Protein AF-A0A1W6LBA7-F1 (afdb_monomer)

Mean predicted aligned error: 5.22 Å

Secondary structure (DSSP, 8-state):
-HHHHHHHHHTS-GGGGGGGHHHHHHHHHHHHHHHHHHHTT-S-TTT--HHHHS-GGGTHHHHHHHHHHHHHT-GGGHHHHHHHHHSS-HHHHHH--GGGGGTT-HHHHHHHHHHTT-HHHHHHHHGGGSTTHHHHHHHHHHHHHHHHHT-

Radius of gyration: 15.7 Å; Cα contacts (8 Å, |Δi|>4): 133; chains: 1; bounding box: 44×26×38 Å

Solvent-accessible surface area (backbone atoms only — not comparable to full-atom values): 8494 Å² total; per-residue (Å²): 110,70,71,60,52,48,52,55,58,72,68,54,54,70,96,50,28,60,83,41,45,73,58,44,54,53,51,38,54,53,41,50,51,51,48,37,33,61,75,66,64,68,51,50,81,89,74,52,55,70,74,63,79,75,34,76,78,60,67,50,46,44,57,53,38,37,48,40,48,15,70,48,26,52,55,85,52,30,68,60,51,51,44,48,36,75,71,56,47,69,69,51,31,74,71,48,62,72,67,40,56,34,41,49,36,40,60,55,25,33,54,50,30,46,76,74,65,39,50,71,63,19,59,75,47,44,74,49,59,45,92,68,41,67,61,50,50,51,53,52,49,54,50,51,49,39,68,76,68,64,117

Nearest PDB structures (foldseek):
  5d08-assembly2_B  TM=4.382E-01  e=1.424E+00  Bacillus subtilis subsp. subtilis str. 168
  5n3u-assembly1_B-2  TM=2.820E-01  e=9.079E-01  Nostoc sp. PCC 7120 = FACHB-418
  6vj5-assembly1_B  TM=2.397E-01  e=8.628E+00  Mycobacterium tuberculosis H37Rv

Structure (mmCIF, N/CA/C/O backbone):
data_AF-A0A1W6LBA7-F1
#
_entry.id   AF-A0A1W6LBA7-F1
#
loop_
_atom_site.group_PDB
_atom_site.id
_atom_site.type_symbol
_atom_site.label_atom_id
_atom_site.label_alt_id
_atom_site.label_comp_id
_atom_site.label_asym_id
_atom_site.label_entity_id
_atom_site.label_seq_id
_atom_site.pdbx_PDB_ins_code
_atom_site.Cartn_x
_atom_site.Cartn_y
_atom_site.Cartn_z
_atom_site.occupancy
_atom_site.B_iso_or_equiv
_atom_site.auth_seq_id
_atom_site.auth_comp_id
_atom_site.auth_asym_id
_atom_site.auth_atom_id
_atom_site.pdbx_PDB_model_num
ATOM 1 N N . MET A 1 1 ? 16.069 -7.058 -12.831 1.00 74.75 1 MET A N 1
ATOM 2 C CA . MET A 1 1 ? 15.955 -5.875 -13.707 1.00 74.75 1 MET A CA 1
ATOM 3 C C . MET A 1 1 ? 14.631 -5.160 -13.449 1.00 74.75 1 MET A C 1
ATOM 5 O O . MET A 1 1 ? 13.606 -5.846 -13.461 1.00 74.75 1 MET A O 1
ATOM 9 N N . PRO A 1 2 ? 14.637 -3.833 -13.223 1.00 75.25 2 PRO A N 1
ATOM 10 C CA . PRO A 1 2 ? 13.436 -3.011 -13.005 1.00 75.25 2 PRO A CA 1
ATOM 11 C C . PRO A 1 2 ? 12.366 -3.164 -14.095 1.00 75.25 2 PRO A C 1
ATOM 13 O O . PRO A 1 2 ? 11.195 -3.363 -13.784 1.00 75.25 2 PRO A O 1
ATOM 16 N N . ALA A 1 3 ? 12.764 -3.221 -15.369 1.00 79.38 3 ALA A N 1
ATOM 17 C CA . ALA A 1 3 ? 11.848 -3.418 -16.499 1.00 79.38 3 ALA A CA 1
ATOM 18 C C . ALA A 1 3 ? 11.015 -4.713 -16.414 1.00 79.38 3 ALA A C 1
ATOM 20 O O . ALA A 1 3 ? 9.827 -4.727 -16.743 1.00 79.38 3 ALA A O 1
ATOM 21 N N . THR A 1 4 ? 11.610 -5.811 -15.936 1.00 85.75 4 THR A N 1
ATOM 22 C CA . THR A 1 4 ? 10.893 -7.081 -15.744 1.00 85.75 4 THR A CA 1
ATOM 23 C C . THR A 1 4 ? 9.859 -6.969 -14.627 1.00 85.75 4 THR A C 1
ATOM 25 O O . THR A 1 4 ? 8.751 -7.482 -14.771 1.00 85.75 4 THR A O 1
ATOM 28 N N . ARG A 1 5 ? 10.194 -6.275 -13.532 1.00 89.19 5 ARG A N 1
ATOM 29 C CA . ARG A 1 5 ? 9.278 -6.057 -12.404 1.00 89.19 5 ARG A CA 1
ATOM 30 C C . ARG A 1 5 ? 8.142 -5.107 -12.777 1.00 89.19 5 ARG A C 1
ATOM 32 O O . ARG A 1 5 ? 6.995 -5.442 -12.510 1.00 89.19 5 ARG A O 1
ATOM 39 N N . LYS A 1 6 ? 8.425 -4.022 -13.510 1.00 86.12 6 LYS A N 1
ATOM 40 C CA . LYS A 1 6 ? 7.408 -3.129 -14.098 1.00 86.12 6 LYS A CA 1
ATOM 41 C C . LYS A 1 6 ? 6.405 -3.909 -14.942 1.00 86.12 6 LYS A C 1
ATOM 43 O O . LYS A 1 6 ? 5.200 -3.780 -14.753 1.00 86.12 6 LYS A O 1
ATOM 48 N N . ARG A 1 7 ? 6.893 -4.776 -15.836 1.00 88.19 7 ARG A N 1
ATOM 49 C CA . ARG A 1 7 ? 6.035 -5.634 -16.667 1.00 88.19 7 ARG A CA 1
ATOM 50 C C . ARG A 1 7 ? 5.183 -6.587 -15.829 1.00 88.19 7 ARG A C 1
ATOM 52 O O . ARG A 1 7 ? 4.013 -6.763 -16.141 1.00 88.19 7 ARG A O 1
ATOM 59 N N . ALA A 1 8 ? 5.759 -7.184 -14.786 1.00 91.25 8 ALA A N 1
ATOM 60 C CA . ALA A 1 8 ? 5.025 -8.059 -13.876 1.00 91.25 8 ALA A CA 1
ATOM 61 C C . ALA A 1 8 ? 3.930 -7.298 -13.108 1.00 91.25 8 ALA A C 1
ATOM 63 O O . ALA A 1 8 ? 2.798 -7.765 -13.070 1.00 91.25 8 ALA A O 1
ATOM 64 N N . LEU A 1 9 ? 4.234 -6.111 -12.569 1.00 90.88 9 LEU A N 1
ATOM 65 C CA . LEU A 1 9 ? 3.270 -5.252 -11.870 1.00 90.88 9 LEU A CA 1
ATOM 66 C C . LEU A 1 9 ? 2.128 -4.800 -12.786 1.00 90.88 9 LEU A C 1
ATOM 68 O O . LEU A 1 9 ? 0.965 -4.890 -12.406 1.00 90.88 9 LEU A O 1
ATOM 72 N N . ARG A 1 10 ? 2.448 -4.373 -14.014 1.00 89.88 10 ARG A N 1
ATOM 73 C CA . ARG A 1 10 ? 1.464 -3.937 -15.020 1.00 89.88 10 ARG A CA 1
ATOM 74 C C . ARG A 1 10 ? 0.574 -5.074 -15.538 1.00 89.88 10 ARG A C 1
ATOM 76 O O . ARG A 1 10 ? -0.467 -4.795 -16.119 1.00 89.88 10 ARG A O 1
ATOM 83 N N . ALA A 1 11 ? 0.976 -6.333 -15.359 1.00 93.00 11 ALA A N 1
ATOM 84 C CA . ALA A 1 11 ? 0.182 -7.499 -15.745 1.00 93.00 11 ALA A CA 1
ATOM 85 C C . ALA A 1 11 ? -0.836 -7.926 -14.671 1.00 93.00 11 ALA A C 1
ATOM 87 O O . ALA A 1 11 ? -1.668 -8.790 -14.944 1.00 93.00 11 ALA A O 1
ATOM 88 N N . ILE A 1 12 ? -0.763 -7.359 -13.462 1.00 95.06 12 ILE A N 1
ATOM 89 C CA . ILE A 1 12 ? -1.698 -7.654 -12.376 1.00 95.06 12 ILE A CA 1
ATOM 90 C C . ILE A 1 12 ? -2.923 -6.755 -12.532 1.00 95.06 12 ILE A C 1
ATOM 92 O O . ILE A 1 12 ? -2.811 -5.531 -12.462 1.00 95.06 12 ILE A O 1
ATOM 96 N N . ASP A 1 13 ? -4.090 -7.372 -12.713 1.00 95.06 13 ASP A N 1
ATOM 97 C CA . ASP A 1 13 ? -5.373 -6.681 -12.607 1.00 95.06 13 ASP A CA 1
ATOM 98 C C . ASP A 1 13 ? -5.582 -6.239 -11.143 1.00 95.06 13 ASP A C 1
ATOM 100 O O . ASP A 1 13 ? -5.515 -7.090 -10.246 1.00 95.06 13 ASP A O 1
ATOM 104 N N . PRO A 1 14 ? -5.812 -4.940 -10.864 1.00 95.69 14 PRO A N 1
ATOM 105 C CA . PRO A 1 14 ? -6.061 -4.453 -9.510 1.00 95.69 14 PRO A CA 1
ATOM 106 C C . PRO A 1 14 ? -7.204 -5.171 -8.787 1.00 95.69 14 PRO A C 1
ATOM 108 O O . PRO A 1 14 ? -7.107 -5.389 -7.579 1.00 95.69 14 PRO A O 1
ATOM 111 N N . ASP A 1 15 ? -8.246 -5.597 -9.508 1.00 95.25 15 ASP A N 1
ATOM 112 C CA . ASP A 1 15 ? -9.380 -6.316 -8.912 1.00 95.25 15 ASP A CA 1
ATOM 113 C C . ASP A 1 15 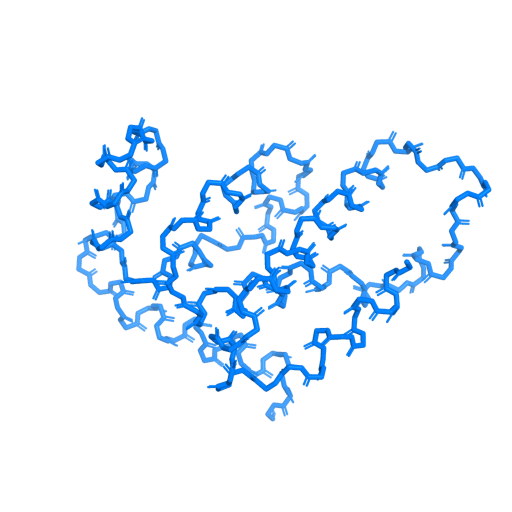? -9.003 -7.757 -8.496 1.00 95.25 15 ASP A C 1
ATOM 115 O O . ASP A 1 15 ? -9.706 -8.396 -7.712 1.00 95.25 15 ASP A O 1
ATOM 119 N N . GLU A 1 16 ? -7.851 -8.256 -8.955 1.00 96.25 16 GLU A N 1
ATOM 120 C CA . GLU A 1 16 ? -7.299 -9.576 -8.635 1.00 96.25 16 GLU A CA 1
ATOM 121 C C . GLU A 1 16 ? -6.043 -9.501 -7.745 1.00 96.25 16 GLU A C 1
ATOM 123 O O . GLU A 1 16 ? -5.403 -10.524 -7.481 1.00 96.25 16 GLU A O 1
ATOM 128 N N . ALA A 1 17 ? -5.692 -8.317 -7.223 1.00 96.69 17 ALA A N 1
ATOM 129 C CA . ALA A 1 17 ? -4.474 -8.092 -6.435 1.00 96.69 17 ALA A CA 1
ATOM 130 C C . ALA A 1 17 ? -4.308 -9.093 -5.274 1.00 96.69 17 ALA A C 1
ATOM 132 O O . ALA A 1 17 ? -3.207 -9.593 -5.029 1.00 96.69 17 ALA A O 1
ATOM 133 N N . ALA A 1 18 ? -5.408 -9.464 -4.608 1.00 97.12 18 ALA A N 1
ATOM 134 C CA . ALA A 1 18 ? -5.409 -10.441 -3.518 1.00 97.12 18 ALA A CA 1
ATOM 135 C C . ALA A 1 18 ? -4.861 -11.821 -3.930 1.00 97.12 18 ALA A C 1
ATOM 137 O O . ALA A 1 18 ? -4.175 -12.466 -3.137 1.00 97.12 18 ALA A O 1
ATOM 138 N N . ARG A 1 19 ? -5.088 -12.267 -5.175 1.00 97.75 19 ARG A N 1
ATOM 139 C CA . ARG A 1 19 ? -4.545 -13.543 -5.686 1.00 97.75 19 ARG A CA 1
ATOM 140 C C . ARG A 1 19 ? -3.033 -13.506 -5.892 1.00 97.75 19 ARG A C 1
ATOM 142 O O . ARG A 1 19 ? -2.396 -14.554 -5.955 1.00 97.75 19 ARG A O 1
ATOM 149 N N . HIS A 1 20 ? -2.463 -12.309 -5.983 1.00 97.62 20 HIS A N 1
ATOM 150 C CA . HIS A 1 20 ? -1.046 -12.077 -6.228 1.00 97.62 20 HIS A CA 1
ATOM 151 C C . HIS A 1 20 ? -0.301 -11.588 -4.980 1.00 97.62 20 HIS A C 1
ATOM 153 O O . HIS A 1 20 ? 0.832 -11.133 -5.104 1.00 97.62 20 HIS A O 1
ATOM 159 N N . HIS A 1 21 ? -0.890 -11.688 -3.780 1.00 98.06 21 HIS A N 1
ATOM 160 C CA . HIS A 1 21 ? -0.345 -11.070 -2.563 1.00 98.06 21 HIS A CA 1
ATOM 161 C C . HIS A 1 21 ? 1.127 -11.416 -2.287 1.00 98.06 21 HIS A C 1
ATOM 163 O O . HIS A 1 21 ? 1.941 -10.514 -2.097 1.00 98.06 21 HIS A O 1
ATOM 169 N N . GLU A 1 22 ? 1.506 -12.696 -2.325 1.00 97.44 22 GLU A N 1
ATOM 170 C CA . GLU A 1 22 ? 2.901 -13.106 -2.090 1.00 97.44 22 GLU A CA 1
ATOM 171 C C . GLU A 1 22 ? 3.866 -12.533 -3.136 1.00 97.44 22 GLU A C 1
ATOM 173 O O . GLU A 1 22 ? 4.949 -12.051 -2.795 1.00 97.44 22 GLU A O 1
ATOM 178 N N . LEU A 1 23 ? 3.452 -12.528 -4.407 1.00 96.62 23 LEU A N 1
ATOM 179 C CA . LEU A 1 23 ? 4.222 -11.929 -5.493 1.00 96.62 23 LEU A CA 1
ATOM 180 C C . LEU A 1 23 ? 4.379 -10.419 -5.278 1.00 96.62 23 LEU A C 1
ATOM 182 O O . LEU A 1 23 ? 5.484 -9.902 -5.419 1.00 96.62 23 LEU A O 1
ATOM 186 N N . LEU A 1 24 ? 3.307 -9.723 -4.898 1.00 97.81 24 LEU A N 1
ATOM 187 C CA . LEU A 1 24 ? 3.324 -8.288 -4.616 1.00 97.81 24 LEU A CA 1
ATOM 188 C C . LEU A 1 24 ? 4.267 -7.949 -3.461 1.00 97.81 24 LEU A C 1
ATOM 190 O O . LEU A 1 24 ? 5.052 -7.014 -3.580 1.00 97.81 24 LEU A O 1
ATOM 194 N N . ARG A 1 25 ? 4.277 -8.736 -2.380 1.00 97.50 25 ARG A N 1
ATOM 195 C CA . ARG A 1 25 ? 5.242 -8.549 -1.284 1.00 97.50 25 ARG A CA 1
ATOM 196 C C . ARG A 1 25 ? 6.687 -8.708 -1.757 1.00 97.50 25 ARG A C 1
ATOM 198 O O . ARG A 1 25 ? 7.547 -7.918 -1.370 1.00 97.50 25 ARG A O 1
ATOM 205 N N . GLY A 1 26 ? 6.950 -9.704 -2.605 1.00 96.12 26 GLY A N 1
ATOM 206 C CA . GLY A 1 26 ? 8.272 -9.925 -3.194 1.00 96.12 26 GLY A CA 1
ATOM 207 C C . GLY A 1 26 ? 8.708 -8.788 -4.122 1.00 96.12 26 GLY A C 1
ATOM 208 O O . GLY A 1 26 ? 9.843 -8.321 -4.037 1.00 96.12 26 GLY A O 1
ATOM 209 N N . LEU A 1 27 ? 7.799 -8.309 -4.975 1.00 95.00 27 LEU A N 1
ATOM 210 C CA . LEU A 1 27 ? 8.045 -7.178 -5.871 1.00 95.00 27 LEU A CA 1
ATOM 211 C C . LEU A 1 27 ? 8.282 -5.888 -5.083 1.00 95.00 27 LEU A C 1
ATOM 213 O O . LEU A 1 27 ? 9.261 -5.200 -5.354 1.00 95.00 27 LEU A O 1
ATOM 217 N N . PHE A 1 28 ? 7.462 -5.606 -4.068 1.00 94.88 28 PHE A N 1
ATOM 218 C CA . PHE A 1 28 ? 7.611 -4.434 -3.208 1.00 94.88 28 PHE A CA 1
ATOM 219 C C . PHE A 1 28 ? 8.988 -4.387 -2.544 1.00 94.88 28 PHE A C 1
ATOM 221 O O . PHE A 1 28 ? 9.701 -3.393 -2.666 1.00 94.88 28 PHE A O 1
ATOM 228 N N . ALA A 1 29 ? 9.397 -5.485 -1.901 1.00 93.62 29 ALA A N 1
ATOM 229 C CA . ALA A 1 29 ? 10.707 -5.580 -1.264 1.00 93.62 29 ALA A CA 1
ATOM 230 C C . ALA A 1 29 ? 11.851 -5.366 -2.270 1.00 93.62 29 ALA A C 1
ATOM 232 O O . ALA A 1 29 ? 12.822 -4.678 -1.964 1.00 93.62 29 ALA A O 1
ATOM 233 N N . ALA A 1 30 ? 11.722 -5.912 -3.483 1.00 92.00 30 ALA A N 1
ATOM 234 C CA . ALA A 1 30 ? 12.721 -5.744 -4.532 1.00 92.00 30 ALA A CA 1
ATOM 235 C C . ALA A 1 30 ? 12.804 -4.303 -5.066 1.00 92.00 30 ALA A C 1
ATOM 237 O O . ALA A 1 30 ? 13.901 -3.864 -5.408 1.00 92.00 30 ALA A O 1
ATOM 238 N N . GLU A 1 31 ? 11.687 -3.573 -5.156 1.00 90.31 31 GLU A N 1
ATOM 239 C CA . GLU A 1 31 ? 11.703 -2.159 -5.562 1.00 90.31 31 GLU A CA 1
ATOM 240 C C . GLU A 1 31 ? 12.260 -1.251 -4.464 1.00 90.31 31 GLU A C 1
ATOM 242 O O . GLU A 1 31 ? 13.051 -0.358 -4.755 1.00 90.31 31 GLU A O 1
ATOM 247 N N . VAL A 1 32 ? 11.911 -1.506 -3.200 1.00 89.38 32 VAL A N 1
ATOM 248 C CA . VAL A 1 32 ? 12.458 -0.769 -2.053 1.00 89.38 32 VAL A CA 1
ATOM 249 C C . VAL A 1 32 ? 13.975 -0.944 -1.955 1.00 89.38 32 VAL A C 1
ATOM 251 O O . VAL A 1 32 ? 14.701 0.037 -1.815 1.00 89.38 32 VAL A O 1
ATOM 254 N N . GLU A 1 33 ? 14.469 -2.175 -2.085 1.00 88.19 33 GLU A N 1
ATOM 255 C CA . GLU A 1 33 ? 15.910 -2.447 -2.070 1.00 88.19 33 GLU A CA 1
ATOM 256 C C . GLU A 1 33 ? 16.619 -1.816 -3.273 1.00 88.19 33 GLU A C 1
ATOM 258 O O . GLU A 1 33 ? 17.701 -1.248 -3.139 1.00 88.19 33 GLU A O 1
ATOM 263 N N . PHE A 1 34 ? 15.999 -1.866 -4.454 1.00 84.94 34 PHE A N 1
ATOM 264 C CA . PHE A 1 34 ? 16.537 -1.201 -5.636 1.00 84.94 34 PHE A CA 1
ATOM 265 C C . PHE A 1 34 ? 16.692 0.311 -5.413 1.00 84.94 34 PHE A C 1
ATOM 267 O O . PHE A 1 34 ? 17.751 0.861 -5.711 1.00 84.94 34 PHE A O 1
ATOM 274 N N . ARG A 1 35 ? 15.686 0.963 -4.814 1.00 81.12 35 ARG A N 1
ATOM 275 C CA . ARG A 1 35 ? 15.749 2.385 -4.448 1.00 81.12 35 ARG A CA 1
ATOM 276 C C . ARG A 1 35 ? 16.839 2.691 -3.436 1.00 81.12 35 ARG A C 1
ATOM 278 O O . ARG A 1 35 ? 17.590 3.641 -3.621 1.00 81.12 35 ARG A O 1
ATOM 285 N N . ARG A 1 36 ? 16.951 1.869 -2.394 1.00 81.88 36 ARG A N 1
ATOM 286 C CA . ARG A 1 36 ? 17.998 2.016 -1.383 1.00 81.88 36 ARG A CA 1
ATOM 287 C C . ARG A 1 36 ? 19.391 2.010 -2.015 1.00 81.88 36 ARG A C 1
ATOM 289 O O . ARG A 1 36 ? 20.203 2.873 -1.706 1.00 81.88 36 ARG A O 1
ATOM 296 N N . ARG A 1 37 ? 19.654 1.061 -2.919 1.00 80.56 37 ARG A N 1
ATOM 297 C CA . ARG A 1 37 ? 20.951 0.954 -3.603 1.00 80.56 37 ARG A CA 1
ATOM 298 C C . ARG A 1 37 ? 21.237 2.149 -4.516 1.00 80.56 37 ARG A C 1
ATOM 300 O O . ARG A 1 37 ? 22.378 2.591 -4.567 1.00 80.56 37 ARG A O 1
ATOM 307 N N . LEU A 1 38 ? 20.218 2.676 -5.202 1.00 77.62 38 LEU A N 1
ATOM 308 C CA . LEU A 1 38 ? 20.347 3.903 -6.000 1.00 77.62 38 LEU A CA 1
ATOM 309 C C . LEU A 1 38 ? 20.686 5.119 -5.126 1.00 77.62 38 LEU A C 1
ATOM 311 O O . LEU A 1 38 ? 21.579 5.881 -5.473 1.00 77.62 38 LEU A O 1
ATOM 315 N N . ALA A 1 39 ? 20.016 5.280 -3.981 1.00 72.88 39 ALA A N 1
ATOM 316 C CA . ALA A 1 39 ? 20.214 6.425 -3.090 1.00 72.88 39 ALA A CA 1
ATOM 317 C C . ALA A 1 39 ? 21.609 6.473 -2.439 1.00 72.88 39 ALA A C 1
ATOM 319 O O . ALA A 1 39 ? 22.084 7.547 -2.071 1.00 72.88 39 ALA A O 1
ATOM 320 N N . HIS A 1 40 ? 22.265 5.321 -2.287 1.00 67.75 40 HIS A N 1
ATOM 321 C CA . HIS A 1 40 ? 23.595 5.220 -1.685 1.00 67.75 40 HIS A CA 1
ATOM 322 C C . HIS A 1 40 ? 24.745 5.149 -2.694 1.00 67.75 40 HIS A C 1
ATOM 324 O O . HIS A 1 40 ? 25.888 5.017 -2.268 1.00 67.75 40 HIS A O 1
ATOM 330 N N . ASP A 1 41 ? 24.468 5.241 -4.001 1.00 66.56 41 ASP A N 1
ATOM 331 C CA . ASP A 1 41 ? 25.465 4.991 -5.059 1.00 66.56 41 ASP A CA 1
ATOM 332 C C . ASP A 1 41 ? 26.146 3.606 -4.906 1.00 66.56 41 ASP A C 1
ATOM 334 O O . ASP A 1 41 ? 27.262 3.359 -5.354 1.00 66.56 41 ASP A O 1
ATOM 338 N N . ASP A 1 42 ? 25.451 2.662 -4.255 1.00 66.56 42 ASP A N 1
ATOM 339 C CA . ASP A 1 42 ? 25.922 1.292 -3.991 1.00 66.56 42 ASP A CA 1
ATOM 340 C C . ASP A 1 42 ? 25.835 0.407 -5.253 1.00 66.56 42 ASP A C 1
ATOM 342 O O . ASP A 1 42 ? 26.237 -0.765 -5.265 1.00 66.56 42 ASP A O 1
ATOM 346 N N . LEU A 1 43 ? 25.247 0.934 -6.329 1.00 67.19 43 LEU A N 1
ATOM 347 C CA . LEU A 1 43 ? 25.276 0.333 -7.656 1.00 67.19 43 LEU A CA 1
ATOM 348 C C . LEU A 1 43 ? 26.588 0.739 -8.322 1.00 67.19 43 LEU A C 1
ATOM 350 O O . LEU A 1 43 ? 26.687 1.812 -8.897 1.00 67.19 43 LEU A O 1
ATOM 354 N N . GLY A 1 44 ? 27.601 -0.126 -8.256 1.00 62.03 44 GLY A N 1
ATOM 355 C CA . GLY A 1 44 ? 28.830 0.105 -9.018 1.00 62.03 44 GLY A CA 1
ATOM 356 C C . GLY A 1 44 ? 28.558 0.196 -10.527 1.00 62.03 44 GLY A C 1
ATOM 357 O O . GLY A 1 44 ? 27.566 -0.350 -11.009 1.00 62.03 44 GLY A O 1
ATOM 358 N N . ASP A 1 45 ? 29.479 0.803 -11.283 1.00 65.12 45 ASP A N 1
ATOM 359 C CA . ASP A 1 45 ? 29.368 1.066 -12.734 1.00 65.12 45 ASP A CA 1
ATOM 360 C C . ASP A 1 45 ? 28.901 -0.130 -13.591 1.00 65.12 45 ASP A C 1
ATOM 362 O O . ASP A 1 45 ? 28.324 0.054 -14.658 1.00 65.12 45 ASP A O 1
ATOM 366 N N . ALA A 1 46 ? 29.169 -1.366 -13.154 1.00 65.19 46 ALA A N 1
ATOM 367 C CA . ALA A 1 46 ? 28.778 -2.590 -13.860 1.00 65.19 46 ALA A CA 1
ATOM 368 C C . ALA A 1 46 ? 27.311 -3.006 -13.633 1.00 65.19 46 ALA A C 1
ATOM 370 O O . ALA A 1 46 ? 26.741 -3.706 -14.469 1.00 65.19 46 ALA A O 1
ATOM 371 N N . ASP A 1 47 ? 26.729 -2.606 -12.502 1.00 65.31 47 ASP A N 1
ATOM 372 C CA . ASP A 1 47 ? 25.326 -2.842 -12.155 1.00 65.31 47 ASP A CA 1
ATOM 373 C C . ASP A 1 47 ? 24.442 -1.643 -12.532 1.00 65.31 47 ASP A C 1
ATOM 375 O O . ASP A 1 47 ? 23.222 -1.792 -12.550 1.00 65.31 47 ASP A O 1
ATOM 379 N N . TRP A 1 48 ? 25.029 -0.473 -12.810 1.00 68.19 48 TRP A N 1
ATOM 380 C CA . TRP A 1 48 ? 24.316 0.727 -13.240 1.00 68.19 48 TRP A CA 1
ATOM 381 C C . TRP A 1 48 ? 23.932 0.643 -14.724 1.00 68.19 48 TRP A C 1
ATOM 383 O O . TRP A 1 48 ? 24.780 0.476 -15.600 1.00 68.19 48 TRP A O 1
ATOM 393 N N . ASP A 1 49 ? 22.638 0.769 -15.015 1.00 69.19 49 ASP A N 1
ATOM 394 C CA . ASP A 1 49 ? 22.114 0.874 -16.378 1.00 69.19 49 ASP A CA 1
ATOM 395 C C . ASP A 1 49 ? 21.735 2.343 -16.651 1.00 69.19 49 ASP A C 1
ATOM 397 O O . ASP A 1 49 ? 20.886 2.883 -15.931 1.00 69.19 49 ASP A O 1
ATOM 401 N N . PRO A 1 50 ? 22.304 2.998 -17.682 1.00 64.69 50 PRO A N 1
ATOM 402 C CA . PRO A 1 50 ? 21.939 4.366 -18.049 1.00 64.69 50 PRO A CA 1
ATOM 403 C C . PRO A 1 50 ? 20.443 4.543 -18.317 1.00 64.69 50 PRO A C 1
ATOM 405 O O . PRO A 1 50 ? 19.893 5.606 -18.035 1.00 64.69 50 PRO A O 1
ATOM 408 N N . ALA A 1 51 ? 19.761 3.486 -18.772 1.00 65.00 51 ALA A N 1
ATOM 409 C CA . ALA A 1 51 ? 18.318 3.498 -18.971 1.00 65.00 51 ALA A CA 1
ATOM 410 C C . ALA A 1 51 ? 17.521 3.644 -17.660 1.00 65.00 51 ALA A C 1
ATOM 412 O O . ALA A 1 51 ? 16.314 3.832 -17.714 1.00 65.00 51 ALA A O 1
ATOM 413 N N . TRP A 1 52 ? 18.141 3.539 -16.479 1.00 65.19 52 TRP A N 1
ATOM 414 C CA . TRP A 1 52 ? 17.482 3.826 -15.196 1.00 65.19 52 TRP A CA 1
ATOM 415 C C . TRP A 1 52 ? 17.578 5.300 -14.797 1.00 65.19 52 TRP A C 1
ATOM 417 O O . TRP A 1 52 ? 16.740 5.760 -14.030 1.00 65.19 52 TRP A O 1
ATOM 427 N N . GLY A 1 53 ? 18.585 6.029 -15.295 1.00 52.66 53 GLY A N 1
ATOM 428 C CA . GLY A 1 53 ? 18.742 7.470 -15.068 1.00 52.66 53 GLY A CA 1
ATOM 429 C C . GLY A 1 53 ? 17.954 8.337 -16.055 1.00 52.66 53 GLY A C 1
ATOM 430 O O . GLY A 1 53 ? 17.715 9.508 -15.780 1.00 52.66 53 GLY A O 1
ATOM 431 N N . GLU A 1 54 ? 17.546 7.767 -17.192 1.00 49.75 54 GLU A N 1
ATOM 432 C CA . GLU A 1 54 ? 16.723 8.439 -18.210 1.00 49.75 54 GLU A CA 1
ATOM 433 C C . GLU A 1 54 ? 15.208 8.253 -17.997 1.00 49.75 54 GLU A C 1
ATOM 435 O O . GLU A 1 54 ? 14.416 8.935 -18.643 1.00 49.75 54 GLU A O 1
ATOM 440 N N . ASP A 1 55 ? 14.799 7.353 -17.097 1.00 52.78 55 ASP A N 1
ATOM 441 C CA . ASP A 1 55 ? 13.426 6.846 -17.010 1.00 52.78 55 ASP A CA 1
ATOM 442 C C . ASP A 1 55 ? 12.851 7.103 -15.596 1.00 52.78 55 ASP A C 1
ATOM 444 O O . ASP A 1 55 ? 12.905 6.244 -14.708 1.00 52.78 55 ASP A O 1
ATOM 448 N N . ASP A 1 56 ? 12.227 8.279 -15.401 1.00 55.62 56 ASP A N 1
ATOM 449 C CA . ASP 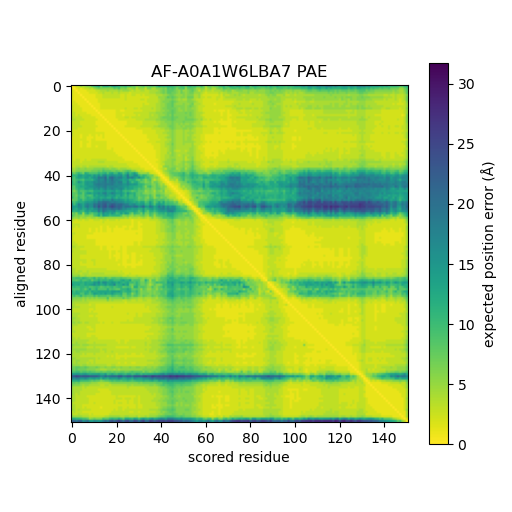A 1 56 ? 11.310 8.598 -14.272 1.00 55.62 56 ASP A CA 1
ATOM 450 C C . ASP A 1 56 ? 10.240 7.490 -14.063 1.00 55.62 56 ASP A C 1
ATOM 452 O O . ASP A 1 56 ? 9.654 7.299 -12.999 1.00 55.62 56 ASP A O 1
ATOM 456 N N . ASP A 1 57 ? 10.046 6.685 -15.098 1.00 58.41 57 ASP A N 1
ATOM 457 C CA . ASP A 1 57 ? 9.148 5.559 -15.299 1.00 58.41 57 ASP A CA 1
ATOM 458 C C . ASP A 1 57 ? 9.323 4.354 -14.351 1.00 58.41 57 ASP A C 1
ATOM 460 O O . ASP A 1 57 ? 8.406 3.524 -14.272 1.00 58.41 57 ASP A O 1
ATOM 464 N N . TYR A 1 58 ? 10.469 4.195 -13.669 1.00 64.25 58 TYR A N 1
ATOM 465 C CA . TYR A 1 58 ? 10.665 3.137 -12.653 1.00 64.25 58 TYR A CA 1
ATOM 466 C C . TYR A 1 58 ? 10.438 3.619 -11.226 1.00 64.25 58 TYR A C 1
ATOM 468 O O . TYR A 1 58 ? 10.154 2.795 -10.348 1.00 64.25 58 TYR A O 1
ATOM 476 N N . PHE A 1 59 ? 10.516 4.934 -10.997 1.00 70.00 59 PHE A N 1
ATOM 477 C CA . PHE A 1 59 ? 10.187 5.549 -9.715 1.00 70.00 59 PHE A CA 1
ATOM 478 C C . PHE A 1 59 ? 8.786 5.096 -9.285 1.00 70.00 59 PHE A C 1
ATOM 480 O O . PHE A 1 59 ? 8.569 4.661 -8.157 1.00 70.00 59 PHE A O 1
ATOM 487 N N . GLU A 1 60 ? 7.847 5.035 -10.219 1.00 80.88 60 GLU A N 1
ATOM 488 C CA . GLU A 1 60 ? 6.462 4.684 -9.928 1.00 80.88 60 GLU A CA 1
ATOM 489 C C . GLU A 1 60 ? 6.216 3.234 -9.499 1.00 80.88 60 GLU A C 1
ATOM 491 O O . GLU A 1 60 ? 5.188 2.961 -8.877 1.00 80.88 60 GLU A O 1
ATOM 496 N N . ASN A 1 61 ? 7.129 2.294 -9.781 1.00 88.81 61 ASN A N 1
ATOM 497 C CA . ASN A 1 61 ? 6.884 0.867 -9.529 1.00 88.81 61 ASN A CA 1
ATOM 498 C C . ASN A 1 61 ? 6.597 0.578 -8.050 1.00 88.81 61 ASN A C 1
ATOM 500 O O . ASN A 1 61 ? 5.721 -0.228 -7.734 1.00 88.81 61 ASN A O 1
ATOM 504 N N . VAL A 1 62 ? 7.319 1.239 -7.140 1.00 90.31 62 VAL A N 1
ATOM 505 C CA . VAL A 1 62 ? 7.115 1.054 -5.696 1.00 90.31 62 VAL A CA 1
ATOM 506 C C . VAL A 1 62 ? 5.752 1.587 -5.254 1.00 90.31 62 VAL A C 1
ATOM 508 O O . VAL A 1 62 ? 5.095 0.944 -4.440 1.00 90.31 62 VAL A O 1
ATOM 511 N N . TYR A 1 63 ? 5.283 2.697 -5.834 1.00 90.75 63 TYR A N 1
ATOM 512 C CA . TYR A 1 63 ? 3.976 3.277 -5.514 1.00 90.75 63 TYR A CA 1
ATOM 513 C C . TYR A 1 63 ? 2.831 2.474 -6.127 1.00 90.75 63 TYR A C 1
ATOM 515 O O . TYR A 1 63 ? 1.825 2.249 -5.461 1.00 90.75 63 TYR A O 1
ATOM 523 N N . TRP A 1 64 ? 3.000 1.973 -7.355 1.00 92.81 64 TRP A N 1
ATOM 524 C CA . TRP A 1 64 ? 2.061 1.031 -7.966 1.00 92.81 64 TRP A CA 1
ATOM 525 C C . TRP A 1 64 ? 1.914 -0.208 -7.088 1.00 92.81 64 TRP A C 1
ATOM 527 O O . TRP A 1 64 ? 0.807 -0.628 -6.757 1.00 92.81 64 TRP A O 1
ATOM 537 N N . CYS A 1 65 ? 3.042 -0.798 -6.692 1.00 95.12 65 CYS A N 1
ATOM 538 C CA . CYS A 1 65 ? 3.045 -1.996 -5.869 1.00 95.12 65 CYS A CA 1
ATOM 539 C C . CYS A 1 65 ? 2.429 -1.740 -4.485 1.00 95.12 65 CYS A C 1
ATOM 541 O O . CYS A 1 65 ? 1.673 -2.578 -3.996 1.00 95.12 65 CYS A O 1
ATOM 543 N N . ALA A 1 66 ? 2.714 -0.589 -3.869 1.00 95.56 66 ALA A N 1
ATOM 544 C CA . ALA A 1 66 ? 2.119 -0.188 -2.598 1.00 95.56 66 ALA A CA 1
ATOM 545 C C . ALA A 1 66 ? 0.597 -0.027 -2.699 1.00 95.56 66 ALA A C 1
ATOM 547 O O . ALA A 1 66 ? -0.121 -0.539 -1.844 1.00 95.56 66 ALA A O 1
ATOM 548 N N . TRP A 1 67 ? 0.099 0.588 -3.775 1.00 96.31 67 TRP A N 1
ATOM 549 C CA . TRP A 1 67 ? -1.337 0.713 -4.017 1.00 96.31 67 TRP A CA 1
ATOM 550 C C . TRP A 1 67 ? -2.009 -0.648 -4.268 1.00 96.31 67 TRP A C 1
ATOM 552 O O . TRP A 1 67 ? -3.082 -0.914 -3.732 1.00 96.31 67 TRP A O 1
ATOM 562 N N . LEU A 1 68 ? -1.372 -1.568 -4.999 1.00 97.50 68 LEU A N 1
ATOM 563 C CA . LEU A 1 68 ? -1.902 -2.930 -5.136 1.00 97.50 68 LEU A CA 1
ATOM 564 C C . LEU A 1 68 ? -1.962 -3.661 -3.785 1.00 97.50 68 LEU A C 1
ATOM 566 O O . LEU A 1 68 ? -2.947 -4.336 -3.502 1.00 97.50 68 LEU A O 1
ATOM 570 N N . LEU A 1 69 ? -0.950 -3.508 -2.927 1.00 98.19 69 LEU A N 1
ATOM 571 C CA . LEU A 1 69 ? -0.971 -4.054 -1.564 1.00 98.19 69 LEU A CA 1
ATOM 572 C C . LEU A 1 69 ? -2.031 -3.375 -0.678 1.00 98.19 69 LEU A C 1
ATOM 574 O O . LEU A 1 69 ? -2.655 -4.045 0.146 1.00 98.19 69 LEU A O 1
ATOM 578 N N . PHE A 1 70 ? -2.305 -2.085 -0.885 1.00 97.69 70 PHE A N 1
ATOM 579 C CA . PHE A 1 70 ? -3.453 -1.414 -0.277 1.00 97.69 70 PHE A CA 1
ATOM 580 C C . PHE A 1 70 ? -4.768 -2.107 -0.665 1.00 97.69 70 PHE A C 1
ATOM 582 O O . PHE A 1 70 ? -5.579 -2.388 0.213 1.00 97.69 70 PHE A O 1
ATOM 589 N N . LEU A 1 71 ? -4.959 -2.469 -1.939 1.00 97.56 71 LEU A N 1
ATOM 590 C CA . LEU A 1 71 ? -6.150 -3.211 -2.379 1.00 97.56 71 LEU A CA 1
ATOM 591 C C . LEU A 1 71 ? -6.234 -4.621 -1.773 1.00 97.56 71 LEU A C 1
ATOM 593 O O . LEU A 1 71 ? -7.334 -5.118 -1.539 1.00 97.56 71 LEU A O 1
ATOM 597 N N . VAL A 1 72 ? -5.095 -5.262 -1.478 1.00 98.31 72 VAL A N 1
ATOM 598 C CA . VAL A 1 72 ? -5.074 -6.524 -0.713 1.00 98.31 72 VAL A CA 1
ATOM 599 C C . VAL A 1 72 ? -5.572 -6.309 0.721 1.00 98.31 72 VAL A C 1
ATOM 601 O O . VAL A 1 72 ? -6.261 -7.166 1.277 1.00 98.31 72 VAL A O 1
ATOM 604 N N . GLY A 1 73 ? -5.220 -5.179 1.338 1.00 97.56 73 GLY A N 1
ATOM 605 C CA . GLY A 1 73 ? -5.725 -4.789 2.652 1.00 97.56 73 GLY A CA 1
ATOM 606 C C . GLY A 1 73 ? -5.285 -5.717 3.787 1.00 97.56 73 GLY A C 1
ATOM 607 O O . GLY A 1 73 ? -6.075 -6.017 4.691 1.00 97.56 73 GLY A O 1
ATOM 608 N N . ASN A 1 74 ? -4.037 -6.197 3.748 1.00 98.38 74 ASN A N 1
ATOM 609 C CA . ASN A 1 74 ? -3.460 -7.027 4.803 1.00 98.38 74 ASN A CA 1
ATOM 610 C C . ASN A 1 74 ? -2.568 -6.191 5.748 1.00 98.38 74 ASN A C 1
ATOM 612 O O . ASN A 1 74 ? -1.494 -5.752 5.337 1.00 98.38 74 ASN A O 1
ATOM 616 N N . PRO A 1 75 ? -2.941 -6.013 7.035 1.00 98.25 75 PRO A N 1
ATOM 617 C CA . PRO A 1 75 ? -2.128 -5.263 7.998 1.00 98.25 75 PRO A CA 1
ATOM 618 C C . PRO A 1 75 ? -0.694 -5.787 8.174 1.00 98.25 75 PRO A C 1
ATOM 620 O O . PRO A 1 75 ? 0.190 -5.031 8.569 1.00 98.25 75 PRO A O 1
ATOM 623 N N . ALA A 1 76 ? -0.437 -7.059 7.847 1.00 98.00 76 ALA A N 1
ATOM 624 C CA . ALA A 1 76 ? 0.895 -7.654 7.923 1.00 98.00 76 ALA A CA 1
ATOM 625 C C . ALA A 1 76 ? 1.914 -7.056 6.938 1.00 98.00 76 ALA A C 1
ATOM 627 O O . ALA A 1 76 ? 3.116 -7.269 7.109 1.00 98.00 76 ALA A O 1
ATOM 628 N N . ASP A 1 77 ? 1.460 -6.299 5.937 1.00 98.12 77 ASP A N 1
ATOM 629 C CA . ASP A 1 77 ? 2.337 -5.607 4.990 1.00 98.12 77 ASP A CA 1
ATOM 630 C C . ASP A 1 77 ? 2.842 -4.261 5.534 1.00 98.12 77 ASP A C 1
ATOM 632 O O . ASP A 1 77 ? 3.888 -3.764 5.108 1.00 98.12 77 ASP A O 1
ATOM 636 N N . VAL A 1 78 ? 2.146 -3.692 6.524 1.00 97.50 78 VAL A N 1
ATOM 637 C CA . VAL A 1 78 ? 2.420 -2.349 7.051 1.00 97.50 78 VAL A CA 1
ATOM 638 C C . VAL A 1 78 ? 3.826 -2.197 7.625 1.00 97.50 78 VAL A C 1
ATOM 640 O O . VAL A 1 78 ? 4.460 -1.198 7.298 1.00 97.50 78 VAL A O 1
ATOM 643 N N . PRO A 1 79 ? 4.402 -3.153 8.383 1.00 96.75 79 PRO A N 1
ATOM 644 C CA . PRO A 1 79 ? 5.778 -3.007 8.857 1.00 96.75 79 PRO A CA 1
ATOM 645 C C . PRO A 1 79 ? 6.807 -2.854 7.729 1.00 96.75 79 PRO A C 1
ATOM 647 O O . PRO A 1 79 ? 7.795 -2.141 7.893 1.00 96.75 79 PRO A O 1
ATOM 650 N N . ALA A 1 80 ? 6.593 -3.501 6.577 1.00 94.88 80 ALA A N 1
ATOM 651 C CA . ALA A 1 80 ? 7.477 -3.347 5.423 1.00 94.88 80 ALA A CA 1
ATOM 652 C C . ALA A 1 80 ? 7.291 -1.977 4.753 1.00 94.88 80 ALA A C 1
ATOM 654 O O . ALA A 1 80 ? 8.276 -1.328 4.409 1.00 94.88 80 ALA A O 1
ATOM 655 N N . MET A 1 81 ? 6.045 -1.514 4.614 1.00 95.62 81 MET A N 1
ATOM 656 C CA . MET A 1 81 ? 5.736 -0.191 4.059 1.00 95.62 81 MET A CA 1
ATOM 657 C C . MET A 1 81 ? 6.210 0.954 4.958 1.00 95.62 81 MET A C 1
ATOM 659 O O . MET A 1 81 ? 6.712 1.958 4.461 1.00 95.62 81 MET A O 1
ATOM 663 N N . TRP A 1 82 ? 6.094 0.797 6.276 1.00 94.81 82 TRP A N 1
ATOM 664 C CA . TRP A 1 82 ? 6.580 1.760 7.258 1.00 94.81 82 TRP A CA 1
ATOM 665 C C . TRP A 1 82 ? 8.085 1.971 7.108 1.00 94.81 82 TRP A C 1
ATOM 667 O O . TRP A 1 82 ? 8.537 3.096 6.918 1.00 94.81 82 TRP A O 1
ATOM 677 N N . ARG A 1 83 ? 8.855 0.877 7.088 1.00 91.56 83 ARG A N 1
ATOM 678 C CA . ARG A 1 83 ? 10.303 0.928 6.836 1.00 91.56 83 ARG A CA 1
ATOM 679 C C . ARG A 1 83 ? 10.616 1.555 5.483 1.00 91.56 83 ARG A C 1
ATOM 681 O O . ARG A 1 83 ? 11.509 2.383 5.394 1.00 91.56 83 ARG A O 1
ATOM 688 N N . ALA A 1 84 ? 9.857 1.218 4.439 1.00 90.06 84 ALA A N 1
ATOM 689 C CA . ALA A 1 84 ? 10.046 1.834 3.129 1.00 90.06 84 ALA A CA 1
ATOM 690 C C . ALA A 1 84 ? 9.875 3.364 3.170 1.00 90.06 84 ALA A C 1
ATOM 692 O O . ALA A 1 84 ? 10.651 4.082 2.548 1.00 90.06 84 ALA A O 1
ATOM 693 N N . LYS A 1 85 ? 8.892 3.864 3.931 1.00 89.06 85 LYS A N 1
ATOM 694 C CA . LYS A 1 85 ? 8.636 5.300 4.080 1.00 89.06 85 LYS A CA 1
ATOM 695 C C . LYS A 1 85 ? 9.678 6.018 4.943 1.00 89.06 85 LYS A C 1
ATOM 697 O O . LYS A 1 85 ? 9.948 7.181 4.675 1.00 89.06 85 LYS A O 1
ATOM 702 N N . TYR A 1 86 ? 10.216 5.388 5.987 1.00 87.56 86 TYR A N 1
ATOM 703 C CA . TYR A 1 86 ? 11.044 6.087 6.982 1.00 87.56 86 TYR A CA 1
ATOM 704 C C . TYR A 1 86 ? 12.542 5.739 6.946 1.00 87.56 86 TYR A C 1
ATOM 706 O O . TYR A 1 86 ? 13.337 6.553 7.410 1.00 87.56 86 TYR A O 1
ATOM 714 N N . ASP A 1 87 ? 12.941 4.605 6.354 1.00 82.50 87 ASP A N 1
ATOM 715 C CA . ASP A 1 87 ? 14.300 4.048 6.500 1.00 82.50 87 ASP A CA 1
ATOM 716 C C . ASP A 1 87 ? 15.103 3.955 5.185 1.00 82.50 87 ASP A C 1
ATOM 718 O O . ASP A 1 87 ? 16.209 3.414 5.188 1.00 82.50 87 ASP A O 1
ATOM 722 N N . VAL A 1 88 ? 14.564 4.413 4.048 1.00 75.44 88 VAL A N 1
ATOM 723 C CA . VAL A 1 88 ? 15.191 4.214 2.723 1.00 75.44 88 VAL A CA 1
ATOM 724 C C . VAL A 1 88 ? 15.844 5.489 2.205 1.00 75.44 88 VAL A C 1
ATOM 726 O O . VAL A 1 88 ? 17.065 5.590 2.210 1.00 75.44 88 VAL A O 1
ATOM 729 N N . GLU A 1 89 ? 15.052 6.450 1.730 1.00 75.12 89 GLU A N 1
ATOM 730 C CA . GLU A 1 89 ? 15.545 7.694 1.136 1.00 75.12 89 GLU A CA 1
ATOM 731 C C . GLU A 1 89 ? 14.447 8.774 1.155 1.00 75.12 89 GLU A C 1
ATOM 733 O O . GLU A 1 89 ? 13.260 8.463 1.302 1.00 75.12 89 GLU A O 1
ATOM 738 N N . PHE A 1 90 ? 14.848 10.045 1.086 1.00 64.38 90 PHE A N 1
ATOM 739 C CA . PHE A 1 90 ? 13.973 11.198 1.322 1.00 64.38 90 PHE A CA 1
ATOM 740 C C . PHE A 1 90 ? 12.888 11.381 0.244 1.00 64.38 90 PHE A C 1
ATOM 742 O O . PHE A 1 90 ? 11.741 11.679 0.577 1.00 64.38 90 PHE A O 1
ATOM 749 N N . ASP A 1 91 ? 13.194 11.147 -1.029 1.00 65.31 91 ASP A N 1
ATOM 750 C CA . ASP A 1 91 ? 12.241 11.261 -2.137 1.00 65.31 91 ASP A CA 1
ATOM 751 C C . ASP A 1 91 ? 11.180 10.150 -2.065 1.00 65.31 91 ASP A C 1
ATOM 753 O O . ASP A 1 91 ? 9.984 10.399 -2.262 1.00 65.31 91 ASP A O 1
ATOM 757 N N . LEU A 1 92 ? 11.569 8.928 -1.684 1.00 71.06 92 LEU A N 1
ATOM 758 C CA . LEU A 1 92 ? 10.641 7.841 -1.374 1.00 71.06 92 LEU A CA 1
ATOM 759 C C . LEU A 1 92 ? 9.773 8.229 -0.180 1.00 71.06 92 LEU A C 1
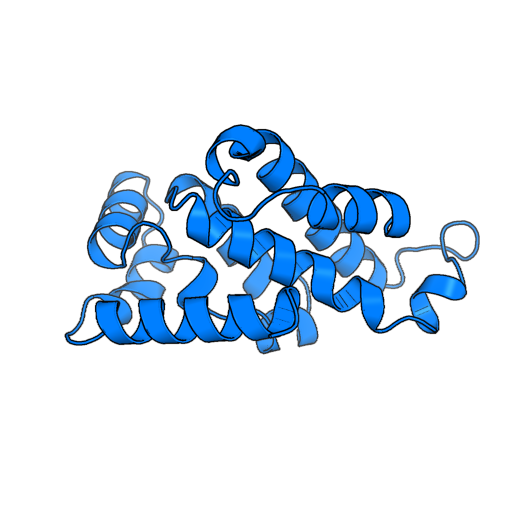ATOM 761 O O . LEU A 1 92 ? 8.555 8.092 -0.260 1.00 71.06 92 LEU A O 1
ATOM 765 N N . GLN A 1 93 ? 10.363 8.765 0.888 1.00 71.88 93 GLN A N 1
ATOM 766 C CA . GLN A 1 93 ? 9.632 9.219 2.070 1.00 71.88 93 GLN A CA 1
ATOM 767 C C . GLN A 1 93 ? 8.570 10.277 1.738 1.00 71.88 93 GLN A C 1
ATOM 769 O O . GLN A 1 93 ? 7.446 10.192 2.252 1.00 71.88 93 GLN A O 1
ATOM 774 N N . CYS A 1 94 ? 8.910 11.251 0.890 1.00 69.19 94 CYS A N 1
ATOM 775 C CA . CYS A 1 94 ? 8.018 12.322 0.453 1.00 69.19 94 CYS A CA 1
ATOM 776 C C . CYS A 1 94 ? 6.909 11.829 -0.482 1.00 69.19 94 CYS A C 1
ATOM 778 O O . CYS A 1 94 ? 5.771 12.268 -0.338 1.00 69.19 94 CYS A O 1
ATOM 780 N N . GLY A 1 95 ? 7.214 10.914 -1.407 1.00 74.56 95 GLY A N 1
ATOM 781 C CA . GLY A 1 95 ? 6.236 10.387 -2.367 1.00 74.56 95 GLY A CA 1
ATOM 782 C C . GLY A 1 95 ? 5.381 9.221 -1.856 1.00 74.56 95 GLY A C 1
ATOM 783 O O . GLY A 1 95 ? 4.395 8.859 -2.493 1.00 74.56 95 GLY A O 1
ATOM 784 N N . PHE A 1 96 ? 5.749 8.592 -0.735 1.00 85.25 96 PHE A N 1
ATOM 785 C CA . PHE A 1 96 ? 5.032 7.430 -0.205 1.00 85.25 96 PHE A CA 1
ATOM 786 C C . PHE A 1 96 ? 3.892 7.846 0.730 1.00 85.25 96 PHE A C 1
ATOM 788 O O . PHE A 1 96 ? 4.104 8.100 1.919 1.00 85.25 96 PHE A O 1
ATOM 795 N N . ASP A 1 97 ? 2.672 7.886 0.204 1.00 91.00 97 ASP A N 1
ATOM 796 C CA . ASP A 1 97 ? 1.465 8.223 0.967 1.00 91.00 97 ASP A CA 1
ATOM 797 C C . ASP A 1 97 ? 1.20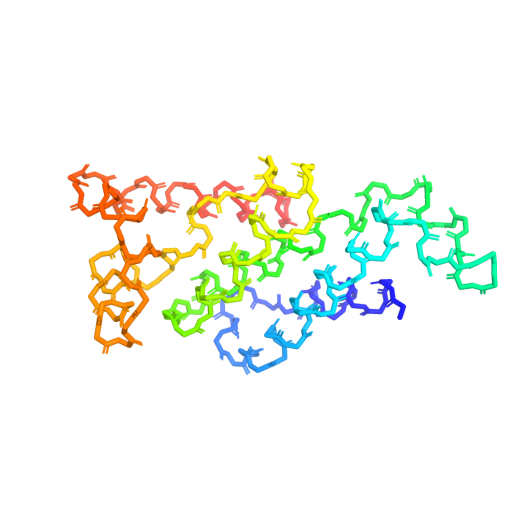8 7.239 2.122 1.00 91.00 97 ASP A C 1
ATOM 799 O O . ASP A 1 97 ? 1.389 6.024 1.975 1.00 91.00 97 ASP A O 1
ATOM 803 N N . ILE A 1 98 ? 0.757 7.755 3.272 1.00 92.94 98 ILE A N 1
ATOM 804 C CA . ILE A 1 98 ? 0.410 6.939 4.453 1.00 92.94 98 ILE A CA 1
ATOM 805 C C . ILE A 1 98 ? -0.811 6.062 4.159 1.00 92.94 98 ILE A C 1
ATOM 807 O O . ILE A 1 98 ? -0.899 4.937 4.649 1.00 92.94 98 ILE A O 1
ATOM 811 N N . GLU A 1 99 ? -1.716 6.550 3.313 1.00 95.19 99 GLU A N 1
ATOM 812 C CA . GLU A 1 99 ? -2.908 5.861 2.836 1.00 95.19 99 GLU A CA 1
ATOM 813 C C . GLU A 1 99 ? -2.604 4.436 2.337 1.00 95.19 99 GLU A C 1
ATOM 815 O O . GLU A 1 99 ? -3.386 3.529 2.619 1.00 95.19 99 GLU A O 1
ATOM 820 N N . ASN A 1 100 ? -1.432 4.199 1.721 1.00 95.44 100 ASN A N 1
ATOM 821 C CA . ASN A 1 100 ? -0.986 2.866 1.284 1.00 95.44 100 ASN A CA 1
ATOM 822 C C . ASN A 1 100 ? -1.010 1.816 2.410 1.00 95.44 100 ASN A C 1
ATOM 824 O O . ASN A 1 100 ? -1.271 0.641 2.164 1.00 95.44 100 ASN A O 1
ATOM 828 N N . MET A 1 101 ? -0.759 2.230 3.654 1.00 96.81 101 MET A N 1
ATOM 829 C CA . MET A 1 101 ? -0.690 1.341 4.816 1.00 96.81 101 MET A CA 1
ATOM 830 C C . MET A 1 101 ? -2.071 1.007 5.395 1.00 96.81 101 MET A C 1
ATOM 832 O O . MET A 1 101 ? -2.173 0.188 6.302 1.00 96.81 101 MET A O 1
ATOM 836 N N . LEU A 1 102 ? -3.143 1.632 4.903 1.00 96.75 102 LEU A N 1
ATOM 837 C CA . LEU A 1 102 ? -4.465 1.611 5.537 1.00 96.75 102 LEU A CA 1
ATOM 838 C C . LEU A 1 102 ? -5.511 0.824 4.735 1.00 96.75 102 LEU A C 1
ATOM 840 O O . LEU A 1 102 ? -6.709 0.991 4.955 1.00 96.75 102 LEU A O 1
ATOM 844 N N . GLY A 1 103 ? -5.077 -0.075 3.847 1.00 95.94 103 GLY A N 1
ATOM 845 C CA . GLY A 1 103 ? -5.960 -0.874 2.985 1.00 95.94 103 GLY A CA 1
ATOM 846 C C . GLY A 1 103 ? -6.951 -1.772 3.728 1.00 95.94 103 GLY A C 1
ATOM 847 O O . GLY A 1 103 ? -8.060 -2.016 3.265 1.00 95.94 103 GLY A O 1
ATOM 848 N N . ALA A 1 104 ? -6.597 -2.220 4.936 1.00 96.25 104 ALA A N 1
ATOM 849 C CA . ALA A 1 104 ? -7.500 -2.983 5.799 1.00 96.25 104 ALA A CA 1
ATOM 850 C C . ALA A 1 104 ? -8.555 -2.106 6.507 1.00 96.25 104 ALA A C 1
ATOM 852 O O . ALA A 1 104 ? -9.370 -2.628 7.273 1.00 96.25 104 ALA A O 1
ATOM 853 N N . GLY A 1 105 ? -8.491 -0.787 6.312 1.00 95.62 105 GLY A N 1
ATOM 854 C CA . GLY A 1 105 ? -9.133 0.238 7.124 1.00 95.62 105 GLY A CA 1
ATOM 855 C C . GLY A 1 105 ? -8.252 0.670 8.312 1.00 95.62 105 GLY A C 1
ATOM 856 O O . G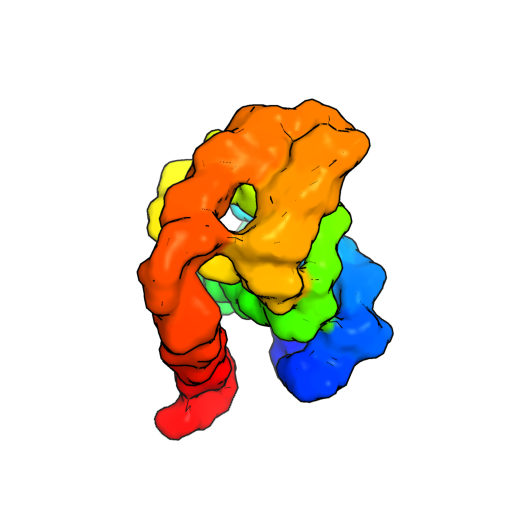LY A 1 105 ? -7.527 -0.166 8.871 1.00 95.62 105 GLY A O 1
ATOM 857 N N . PRO A 1 106 ? -8.319 1.941 8.759 1.00 95.25 106 PRO A N 1
ATOM 858 C CA . PRO A 1 106 ? -7.461 2.451 9.833 1.00 95.25 106 PRO A CA 1
ATOM 859 C C . PRO A 1 106 ? -7.610 1.704 11.155 1.00 95.25 106 PRO A C 1
ATOM 861 O O . PRO A 1 106 ? -6.623 1.214 11.700 1.00 95.25 106 PRO A O 1
ATOM 864 N N . GLY A 1 107 ? -8.848 1.516 11.623 1.00 95.56 107 GLY A N 1
ATOM 865 C CA . GLY A 1 107 ? -9.114 0.849 12.899 1.00 95.56 107 GLY A CA 1
ATOM 866 C C . GLY A 1 107 ? -8.581 -0.585 12.947 1.00 95.56 107 GLY A C 1
ATOM 867 O O . GLY A 1 107 ? -7.919 -0.969 13.911 1.00 95.56 107 GLY A O 1
ATOM 868 N N . ARG A 1 108 ? -8.805 -1.369 11.882 1.00 96.56 108 ARG A N 1
ATOM 869 C CA . ARG A 1 108 ? -8.305 -2.751 11.784 1.00 96.56 108 ARG A CA 1
ATOM 870 C C . ARG A 1 108 ? -6.780 -2.794 11.714 1.00 96.56 108 ARG A C 1
ATOM 872 O O . ARG A 1 108 ? -6.173 -3.647 12.357 1.00 96.56 108 ARG A O 1
ATOM 879 N N . THR A 1 109 ? -6.176 -1.884 10.955 1.00 97.75 109 THR A N 1
ATOM 880 C CA . THR A 1 109 ? -4.719 -1.795 10.810 1.00 97.75 109 THR A CA 1
ATOM 881 C C . THR A 1 109 ? -4.052 -1.466 12.142 1.00 97.75 109 THR A C 1
ATOM 883 O O . THR A 1 109 ? -3.176 -2.201 12.592 1.00 97.75 109 THR A O 1
ATOM 886 N N . VAL A 1 110 ? -4.515 -0.411 12.819 1.00 97.56 110 VAL A N 1
ATOM 887 C CA . VAL A 1 110 ? -3.975 0.032 14.112 1.00 97.56 110 VAL A CA 1
ATOM 888 C C . VAL A 1 110 ? -4.166 -1.038 15.186 1.00 97.56 110 VAL A C 1
ATOM 890 O O . VAL A 1 110 ? -3.233 -1.325 15.934 1.00 97.56 110 VAL A O 1
ATOM 893 N N . ALA A 1 111 ? -5.342 -1.671 15.249 1.00 97.81 111 ALA A N 1
ATOM 894 C CA . ALA A 1 111 ? -5.595 -2.751 16.202 1.00 97.81 111 ALA A CA 1
ATOM 895 C C . ALA A 1 111 ? -4.634 -3.933 15.997 1.00 97.81 111 ALA A C 1
ATOM 897 O O . ALA A 1 111 ? -4.057 -4.423 16.967 1.00 97.81 111 ALA A O 1
ATOM 898 N N . TRP A 1 112 ? -4.418 -4.350 14.745 1.00 98.44 112 TRP A N 1
ATOM 899 C CA . TRP A 1 112 ? -3.480 -5.425 14.424 1.00 98.44 112 TRP A CA 1
ATOM 900 C C . TRP A 1 112 ? -2.039 -5.055 14.793 1.00 98.44 112 TRP A C 1
ATOM 902 O O . TRP A 1 112 ? -1.354 -5.841 15.437 1.00 98.44 112 TRP A O 1
ATOM 912 N N . LEU A 1 113 ? -1.581 -3.843 14.461 1.00 98.50 113 LEU A N 1
ATOM 913 C CA . LEU A 1 113 ? -0.227 -3.392 14.804 1.00 98.50 113 LEU A CA 1
ATOM 914 C C . LEU A 1 113 ? 0.019 -3.409 16.315 1.00 98.50 113 LEU A C 1
ATOM 916 O O . LEU A 1 113 ? 1.074 -3.866 16.757 1.00 98.50 113 LEU A O 1
ATOM 920 N N . ARG A 1 114 ? -0.962 -2.968 17.113 1.00 98.25 114 ARG A N 1
ATOM 921 C CA . ARG A 1 114 ? -0.876 -3.018 18.581 1.00 98.25 114 ARG A CA 1
ATOM 922 C C . ARG A 1 114 ? -0.763 -4.444 19.101 1.00 98.25 114 ARG A C 1
ATOM 924 O O . ARG A 1 114 ? 0.087 -4.699 19.950 1.00 98.25 114 ARG A O 1
ATOM 931 N N . ASP A 1 115 ? -1.588 -5.351 18.584 1.00 98.38 115 ASP A N 1
ATOM 932 C CA . ASP A 1 115 ? -1.583 -6.769 18.963 1.00 98.38 115 ASP A CA 1
ATOM 933 C C . ASP A 1 115 ? -0.236 -7.442 18.652 1.00 98.38 115 ASP A C 1
ATOM 935 O O . ASP A 1 115 ? 0.280 -8.226 19.443 1.00 98.38 115 ASP A O 1
ATOM 939 N N . GLN A 1 116 ? 0.396 -7.057 17.543 1.00 98.31 116 GLN A N 1
ATOM 940 C CA . GLN A 1 116 ? 1.702 -7.575 17.129 1.00 98.31 116 GLN A CA 1
ATOM 941 C C . GLN A 1 116 ? 2.900 -6.849 17.771 1.00 98.31 116 GLN A C 1
ATOM 943 O O . GLN A 1 116 ? 4.050 -7.164 17.470 1.00 98.31 116 GLN A O 1
ATOM 948 N N . GLY A 1 117 ? 2.655 -5.882 18.663 1.00 97.81 117 GLY A N 1
ATOM 949 C CA . GLY A 1 117 ? 3.696 -5.160 19.400 1.00 97.81 117 GLY A CA 1
ATOM 950 C C . GLY A 1 117 ? 4.329 -3.975 18.659 1.00 97.81 117 GLY A C 1
ATOM 951 O O . GLY A 1 117 ? 5.274 -3.378 19.173 1.00 97.81 117 GLY A O 1
ATOM 952 N N . PHE A 1 118 ? 3.806 -3.574 17.499 1.00 97.94 118 PHE A N 1
ATOM 953 C CA . PHE A 1 118 ? 4.282 -2.423 16.721 1.00 97.94 118 PHE A CA 1
ATOM 954 C C . PHE A 1 118 ? 3.668 -1.102 17.218 1.00 97.94 118 PHE A C 1
ATOM 956 O O . PHE A 1 118 ? 2.967 -0.415 16.477 1.00 97.94 118 PHE A O 1
ATOM 963 N N . GLN A 1 119 ? 3.913 -0.749 18.486 1.00 97.12 119 GLN A N 1
ATOM 964 C CA . GLN A 1 119 ? 3.268 0.403 19.143 1.00 97.12 119 GLN A CA 1
ATOM 965 C C . GLN A 1 119 ? 3.563 1.738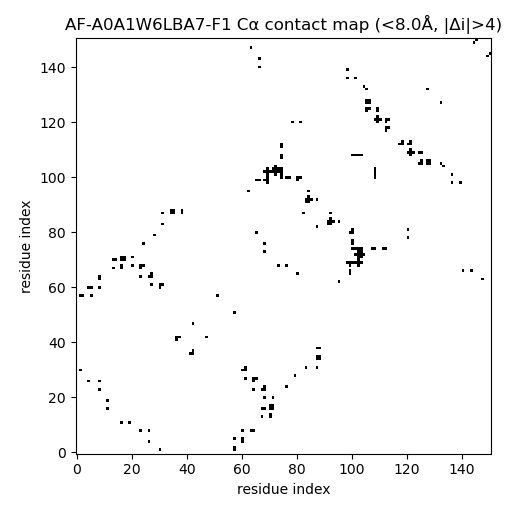 18.443 1.00 97.12 119 GLN A C 1
ATOM 967 O O . GLN A 1 119 ? 2.640 2.492 18.172 1.00 97.12 119 GLN A O 1
ATOM 972 N N . GLU A 1 120 ? 4.818 1.991 18.061 1.00 95.62 120 GLU A N 1
ATOM 973 C CA . GLU A 1 120 ? 5.207 3.231 17.371 1.00 95.62 120 GLU A CA 1
ATOM 974 C C . GLU A 1 120 ? 4.457 3.420 16.042 1.00 95.62 120 GLU A C 1
ATOM 976 O O . GLU A 1 120 ? 3.910 4.489 15.774 1.00 95.62 120 GLU A O 1
ATOM 981 N N . MET A 1 121 ? 4.372 2.357 15.236 1.00 96.38 121 MET A N 1
ATOM 982 C CA . MET A 1 121 ? 3.649 2.383 13.961 1.00 96.38 121 MET A CA 1
ATOM 983 C C . MET A 1 121 ? 2.150 2.584 14.193 1.00 96.38 121 MET A C 1
ATOM 985 O O . MET A 1 121 ? 1.502 3.357 13.492 1.00 96.38 121 MET A O 1
ATOM 989 N N . ALA A 1 122 ? 1.591 1.897 15.194 1.00 97.12 122 ALA A N 1
ATOM 990 C CA . ALA A 1 122 ? 0.187 2.034 15.551 1.00 97.12 122 ALA A CA 1
ATOM 991 C C . ALA A 1 122 ? -0.155 3.464 15.985 1.00 97.12 122 ALA A C 1
ATOM 993 O O . ALA A 1 122 ? -1.181 3.990 15.562 1.00 97.12 122 ALA A O 1
ATOM 994 N N . ASP A 1 123 ? 0.697 4.092 16.793 1.00 95.69 123 ASP A N 1
ATOM 995 C CA . ASP A 1 123 ? 0.488 5.451 17.287 1.00 95.69 123 ASP A CA 1
ATOM 996 C C . ASP A 1 123 ? 0.627 6.485 16.166 1.00 95.69 123 ASP A C 1
ATOM 998 O O . ASP A 1 123 ? -0.208 7.383 16.058 1.00 95.69 123 ASP A O 1
ATOM 1002 N N . GLY A 1 124 ? 1.596 6.313 15.261 1.00 93.75 124 GLY A N 1
ATOM 1003 C CA . GLY A 1 124 ? 1.736 7.172 14.082 1.00 93.75 124 GLY A CA 1
ATOM 1004 C C . GLY A 1 124 ? 0.546 7.102 13.116 1.00 93.75 124 GLY A C 1
ATOM 1005 O O . GLY A 1 124 ? 0.247 8.079 12.432 1.00 93.75 124 GLY A O 1
ATOM 1006 N N . LEU A 1 125 ? -0.173 5.975 13.091 1.00 94.69 125 LEU A N 1
ATOM 1007 C CA . LEU A 1 125 ? -1.377 5.788 12.276 1.00 94.69 125 LEU A CA 1
ATOM 1008 C C . LEU A 1 125 ? -2.682 6.053 13.043 1.00 94.69 125 LEU A C 1
ATOM 1010 O O . LEU A 1 125 ? -3.738 6.139 12.423 1.00 94.69 125 LEU A O 1
ATOM 1014 N N . ALA A 1 126 ? -2.646 6.207 14.369 1.00 93.75 126 ALA A N 1
ATOM 1015 C CA . ALA A 1 126 ? -3.851 6.282 15.197 1.00 93.75 126 ALA A CA 1
ATOM 1016 C C . ALA A 1 126 ? -4.749 7.479 14.858 1.00 93.75 126 ALA A C 1
ATOM 1018 O O . ALA A 1 126 ? -5.969 7.356 14.946 1.00 93.75 126 ALA A O 1
ATOM 1019 N N . HIS A 1 127 ? -4.174 8.598 14.405 1.00 89.44 127 HIS A N 1
ATOM 1020 C CA . HIS A 1 127 ? -4.954 9.775 14.009 1.00 89.44 127 HIS A CA 1
ATOM 1021 C C . HIS A 1 127 ? -5.879 9.492 12.807 1.00 89.44 127 HIS A C 1
ATOM 1023 O O . HIS A 1 127 ? -6.854 10.204 12.588 1.00 89.44 127 HIS A O 1
ATOM 1029 N N . TRP A 1 128 ? -5.591 8.458 12.007 1.00 90.31 128 TRP A N 1
ATOM 1030 C CA . TRP A 1 128 ? -6.438 8.039 10.886 1.00 90.31 128 TRP A CA 1
ATOM 1031 C C . TRP A 1 128 ? -7.685 7.277 11.329 1.00 90.31 128 TRP A C 1
ATOM 1033 O O . TRP A 1 128 ? -8.570 7.013 10.519 1.00 90.31 128 TRP A O 1
ATOM 1043 N N . CYS A 1 129 ? -7.765 6.898 12.601 1.00 87.19 129 CYS A N 1
ATOM 1044 C CA . CYS A 1 129 ? -8.970 6.319 13.180 1.00 87.19 129 CYS A CA 1
ATOM 1045 C C . CYS A 1 129 ? -10.018 7.381 13.547 1.00 87.19 129 CYS A C 1
ATOM 1047 O O . CYS A 1 129 ? -11.130 7.006 13.906 1.00 87.19 129 CYS A O 1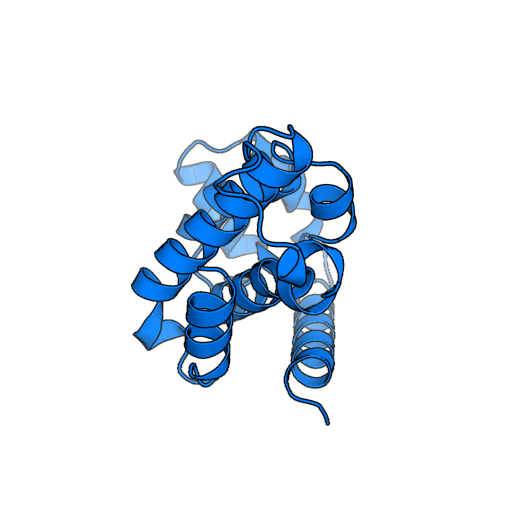
ATOM 1049 N N . GLU A 1 130 ? -9.671 8.669 13.485 1.00 82.12 130 GLU A N 1
ATOM 1050 C CA . GLU A 1 130 ? -10.602 9.783 13.688 1.00 82.12 130 GLU A CA 1
ATOM 1051 C C . GLU A 1 130 ? -11.485 9.976 12.431 1.00 82.12 130 GLU A C 1
ATOM 1053 O O . GLU A 1 130 ? -11.104 9.560 11.333 1.00 82.12 130 GLU A O 1
ATOM 1058 N N . ASP A 1 131 ? -12.698 10.520 12.607 1.00 69.75 131 ASP A N 1
ATOM 1059 C CA . ASP A 1 131 ? -13.782 10.506 11.607 1.00 69.75 131 ASP A CA 1
ATOM 1060 C C . ASP A 1 131 ? -13.382 11.013 10.197 1.00 69.75 131 ASP A C 1
ATOM 1062 O O . ASP A 1 131 ? -12.534 11.888 10.029 1.00 69.75 131 ASP A O 1
ATOM 1066 N N . ASP A 1 132 ? -14.068 10.462 9.183 1.00 69.19 132 ASP A N 1
ATOM 1067 C CA . ASP A 1 132 ? -13.958 10.713 7.727 1.00 69.19 132 ASP A CA 1
ATOM 1068 C C . ASP A 1 132 ? -12.756 10.086 6.977 1.00 69.19 132 ASP A C 1
ATOM 1070 O O . ASP A 1 132 ? -12.537 10.296 5.780 1.00 69.19 132 ASP A O 1
ATOM 1074 N N . SER A 1 133 ? -11.988 9.214 7.634 1.00 84.00 133 SER A N 1
ATOM 1075 C CA . SER A 1 133 ? -10.872 8.512 6.982 1.00 84.00 133 SER A CA 1
ATOM 1076 C C . SER A 1 133 ? -11.304 7.503 5.914 1.00 84.00 133 SER A C 1
ATOM 1078 O O . SER A 1 133 ? -10.572 7.281 4.953 1.00 84.00 133 SER A O 1
ATOM 1080 N N . THR A 1 134 ? -12.495 6.910 6.030 1.00 86.12 134 THR A N 1
ATOM 1081 C CA . THR A 1 134 ? -12.975 5.909 5.060 1.00 86.12 134 THR A CA 1
ATOM 1082 C C . THR A 1 134 ? -13.276 6.537 3.698 1.00 86.12 134 THR A C 1
ATOM 1084 O O . THR A 1 134 ? -12.813 6.024 2.679 1.00 86.12 134 THR A O 1
ATOM 1087 N N . GLU A 1 135 ? -13.998 7.662 3.662 1.00 89.50 135 GLU A N 1
ATOM 1088 C CA . GLU A 1 135 ? -14.284 8.374 2.410 1.00 89.50 135 GLU A CA 1
ATOM 1089 C C . GLU A 1 135 ? -12.997 8.943 1.802 1.00 89.50 135 GLU A C 1
ATOM 1091 O O . GLU A 1 135 ? -12.755 8.806 0.600 1.00 89.50 135 GLU A O 1
ATOM 1096 N N . ARG A 1 136 ? -12.111 9.496 2.643 1.00 91.12 136 ARG A N 1
ATOM 1097 C CA . ARG A 1 136 ? -10.789 9.960 2.213 1.00 91.12 136 ARG A CA 1
ATOM 1098 C C . ARG A 1 136 ? -9.966 8.850 1.552 1.00 91.12 136 ARG A C 1
ATOM 1100 O O . ARG A 1 136 ? -9.399 9.091 0.489 1.00 91.12 136 ARG A O 1
ATOM 1107 N N . LEU A 1 137 ? -9.895 7.661 2.156 1.00 93.69 137 LEU A N 1
ATOM 1108 C CA . LEU A 1 137 ? -9.142 6.525 1.608 1.00 93.69 137 LEU A CA 1
ATOM 1109 C C . LEU A 1 137 ? -9.747 6.015 0.298 1.00 93.69 137 LEU A C 1
ATOM 1111 O O . LEU A 1 137 ? -9.003 5.697 -0.629 1.00 93.69 137 LEU A O 1
ATOM 1115 N N . ALA A 1 138 ? -11.078 5.977 0.194 1.00 92.88 138 ALA A N 1
ATOM 1116 C CA . ALA A 1 138 ? -11.754 5.615 -1.049 1.00 92.88 138 ALA A CA 1
ATOM 1117 C C . ALA A 1 138 ? -11.421 6.608 -2.175 1.00 92.88 138 ALA A C 1
ATOM 1119 O O . ALA A 1 138 ? -10.987 6.193 -3.250 1.00 92.88 138 ALA A O 1
ATOM 1120 N N . ARG A 1 139 ? -11.524 7.917 -1.905 1.00 94.50 139 ARG A N 1
ATOM 1121 C CA . ARG A 1 139 ? -11.167 8.970 -2.868 1.00 94.50 139 ARG A CA 1
ATOM 1122 C C . ARG A 1 139 ? -9.701 8.885 -3.292 1.00 94.50 139 ARG A C 1
ATOM 1124 O O . ARG A 1 139 ? -9.414 8.939 -4.485 1.00 94.50 139 ARG A O 1
ATOM 1131 N N . TRP A 1 140 ? -8.790 8.713 -2.336 1.00 94.94 140 TRP A N 1
ATOM 1132 C CA . TRP A 1 140 ? -7.365 8.543 -2.623 1.00 94.94 140 TRP A CA 1
ATOM 1133 C C . TRP A 1 140 ? -7.105 7.310 -3.505 1.00 94.94 140 TRP A C 1
ATOM 1135 O O . TRP A 1 140 ? -6.370 7.402 -4.487 1.00 94.94 140 TRP A O 1
ATOM 1145 N N . SER A 1 141 ? -7.748 6.172 -3.220 1.00 95.25 141 SER A N 1
ATOM 1146 C CA . SER A 1 141 ? -7.592 4.955 -4.029 1.00 95.25 141 SE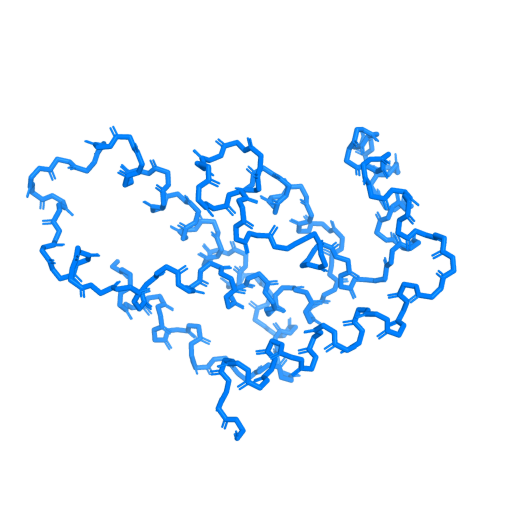R A CA 1
ATOM 1147 C C . SER A 1 141 ? -8.120 5.142 -5.455 1.00 95.25 141 SER A C 1
ATOM 1149 O O . SER A 1 141 ? -7.475 4.714 -6.413 1.00 95.25 141 SER A O 1
ATOM 1151 N N . ASP A 1 142 ? -9.247 5.838 -5.620 1.00 95.31 142 ASP A N 1
ATOM 1152 C CA . ASP A 1 142 ? -9.787 6.183 -6.938 1.00 95.31 142 ASP A CA 1
ATOM 1153 C C . ASP A 1 142 ? -8.836 7.091 -7.730 1.00 95.31 142 ASP A C 1
ATOM 1155 O O . ASP A 1 142 ? -8.661 6.912 -8.937 1.00 95.31 142 ASP A O 1
ATOM 1159 N N . GLU A 1 143 ? -8.197 8.060 -7.072 1.00 94.50 143 GLU A N 1
ATOM 1160 C CA . GLU A 1 143 ? -7.167 8.902 -7.686 1.00 94.50 143 GLU A CA 1
ATOM 1161 C C . GLU A 1 143 ? -5.957 8.075 -8.136 1.00 94.50 143 GLU A C 1
ATOM 1163 O O . GLU A 1 143 ? -5.518 8.226 -9.278 1.00 94.50 143 GLU A O 1
ATOM 1168 N N . ARG A 1 144 ? -5.467 7.144 -7.301 1.00 93.81 144 ARG A N 1
ATOM 1169 C CA . ARG A 1 144 ? -4.386 6.217 -7.683 1.00 93.81 144 ARG A CA 1
ATOM 1170 C C . ARG A 1 144 ? -4.784 5.338 -8.864 1.00 93.81 144 ARG A C 1
ATOM 1172 O O . ARG A 1 144 ? -3.994 5.166 -9.789 1.00 93.81 144 ARG A O 1
ATOM 1179 N N . ARG A 1 145 ? -6.021 4.833 -8.880 1.00 93.75 145 ARG A N 1
ATOM 1180 C CA . ARG A 1 145 ? -6.549 4.032 -9.990 1.00 93.75 145 ARG A CA 1
ATOM 1181 C C . ARG A 1 145 ? -6.507 4.803 -11.307 1.00 93.75 145 ARG A C 1
ATOM 1183 O O . ARG A 1 145 ? -6.013 4.272 -12.297 1.00 93.75 145 ARG A O 1
ATOM 1190 N N . ARG A 1 146 ? -6.985 6.054 -11.317 1.00 93.56 146 ARG A N 1
ATOM 1191 C CA . ARG A 1 146 ? -6.951 6.927 -12.508 1.00 93.56 146 ARG A CA 1
ATOM 1192 C C . ARG A 1 146 ? -5.524 7.246 -12.939 1.00 93.56 146 ARG A C 1
ATOM 1194 O O . ARG A 1 146 ? -5.228 7.171 -14.127 1.00 93.56 146 ARG A O 1
ATOM 1201 N N . TYR A 1 147 ? -4.653 7.553 -11.978 1.00 90.25 147 TYR A N 1
ATOM 1202 C CA . TYR A 1 147 ? -3.242 7.843 -12.222 1.00 90.25 147 TYR A CA 1
ATOM 1203 C C . TYR A 1 147 ? -2.534 6.682 -12.930 1.00 90.25 147 TYR A C 1
ATOM 1205 O O . TYR A 1 147 ? -1.902 6.866 -13.964 1.00 90.25 147 TYR A O 1
ATOM 1213 N N . PHE A 1 148 ? -2.682 5.468 -12.401 1.00 88.81 148 PHE A N 1
ATOM 1214 C CA . PHE A 1 148 ? -1.945 4.302 -12.876 1.00 88.81 148 PHE A CA 1
ATOM 1215 C C . PHE A 1 148 ? -2.529 3.669 -14.141 1.00 88.81 148 PHE A C 1
ATOM 1217 O O . PHE A 1 148 ? -1.776 3.197 -15.001 1.00 88.81 148 PHE A O 1
ATOM 1224 N N . LEU A 1 149 ? -3.857 3.640 -14.261 1.00 88.12 149 LEU A N 1
ATOM 1225 C CA . LEU A 1 149 ? -4.530 2.979 -15.378 1.00 88.12 149 LEU A CA 1
ATOM 1226 C C . LEU A 1 149 ? -4.841 3.914 -16.548 1.00 88.12 149 LEU A C 1
ATOM 1228 O O . LEU A 1 149 ? -5.148 3.409 -17.622 1.00 88.12 149 LEU A O 1
ATOM 1232 N N . GLY A 1 150 ? -4.739 5.234 -16.362 1.00 76.69 150 GLY A N 1
ATOM 1233 C CA . GLY A 1 150 ? -5.119 6.217 -17.372 1.00 76.69 150 GLY A CA 1
ATOM 1234 C C . GLY A 1 150 ? -6.614 6.138 -17.673 1.00 76.69 150 GLY A C 1
ATOM 1235 O O . GLY A 1 150 ? -7.040 5.401 -18.558 1.00 76.69 150 GLY A O 1
ATOM 1236 N N . SER A 1 151 ? -7.419 6.884 -16.917 1.00 53.31 151 SER A N 1
ATOM 1237 C CA . SER A 1 151 ? -8.813 7.161 -17.297 1.00 53.31 151 SER A CA 1
ATOM 1238 C C . SER A 1 151 ? -8.883 8.269 -18.337 1.00 53.31 151 SER A C 1
ATOM 1240 O O . SER A 1 151 ? -8.302 9.337 -18.031 1.00 53.31 151 SER A O 1
#

pLDDT: mean 86.93, std 12.59, range [49.75, 98.5]

Sequen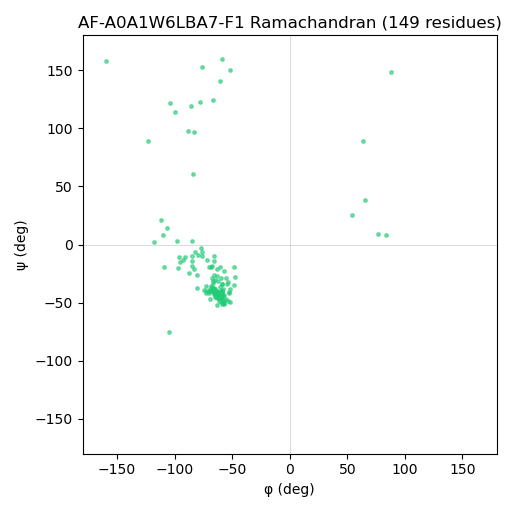ce (151 aa):
MPATRKRALRAIDPDEAARHHELLRGLFAAEVEFRRRLAHDDLGDADWDPAWGEDDDYFENVYWCAWLLFLVGNPADVPAMWRAKYDVEFDLQCGFDIENMLGAGPGRTVAWLRDQGFQEMADGLAHWCEDDSTERLARWSDERRRYFLGS

Foldseek 3Di:
DLVVLLVVLVPDDLVCLLVCQVVLLVSLVVLLVVQQCVQVVVQPPVNDDVVVVVPPPSVCSNVSSLLSVLSNQDLVCLVVLVCSLPPGDDVSVVPRDPLSNQSVHLVVNLVVCVVVVVPVSSVVSVVCVPPPNVVVSVVVSVVVCCVPVPD

Organism: NCBI:txid946333